Protein AF-A0A821QH11-F1 (afdb_monomer)

Secondary structure (DSSP, 8-state):
-----TTHHHHHHHHHHHHHHT--SHHHHHHHHHHHHHHHHHTTSS-SHHHHHHHHHHHHHHHTSSHHHHHHHHHSTTSHHHHH-

pLDDT: mean 85.01, std 10.45, range [51.16, 95.12]

Structure (mmCIF, N/CA/C/O backbone):
data_AF-A0A821QH11-F1
#
_entry.id   AF-A0A821QH11-F1
#
loop_
_atom_site.group_PDB
_atom_site.id
_atom_site.type_symbol
_atom_site.label_atom_id
_atom_site.label_alt_id
_atom_site.label_comp_id
_atom_site.label_asym_id
_atom_site.label_entity_id
_atom_site.label_seq_id
_atom_site.pdbx_PDB_ins_code
_atom_site.Cartn_x
_atom_site.Cartn_y
_atom_site.Cartn_z
_atom_site.occupancy
_atom_site.B_iso_or_equiv
_atom_site.auth_seq_id
_atom_site.auth_comp_id
_atom_site.auth_asym_id
_atom_site.auth_atom_id
_atom_site.pdbx_PDB_model_num
ATOM 1 N N . GLN A 1 1 ? -21.633 -0.359 -4.713 1.00 64.19 1 GLN A N 1
ATOM 2 C CA . GLN A 1 1 ? -20.631 -1.443 -4.820 1.00 64.19 1 GLN A CA 1
ATOM 3 C C . GLN A 1 1 ? -20.970 -2.248 -6.064 1.00 64.19 1 GLN A C 1
ATOM 5 O O . GLN A 1 1 ? -22.147 -2.518 -6.264 1.00 64.19 1 GLN A O 1
ATOM 10 N N . TYR A 1 2 ? -19.988 -2.556 -6.911 1.00 79.62 2 TYR A N 1
ATOM 11 C CA . TYR A 1 2 ? -20.178 -3.392 -8.104 1.00 79.62 2 TYR A CA 1
ATOM 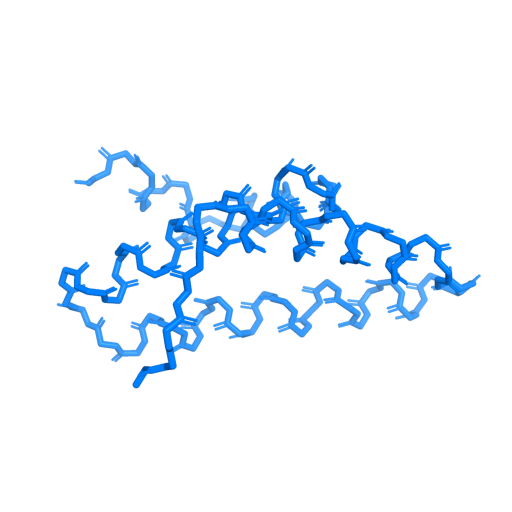12 C C . TYR A 1 2 ? -20.100 -4.882 -7.731 1.00 79.62 2 TYR A C 1
ATOM 14 O O . TYR A 1 2 ? -19.486 -5.199 -6.710 1.00 79.62 2 TYR A O 1
ATOM 22 N N . PRO A 1 3 ? -20.710 -5.796 -8.509 1.00 84.56 3 PRO A N 1
ATOM 23 C CA . PRO A 1 3 ? -20.617 -7.227 -8.241 1.00 84.56 3 PRO A CA 1
ATOM 24 C C . PRO A 1 3 ? -19.159 -7.695 -8.331 1.00 84.56 3 PRO A C 1
ATOM 26 O O . PRO A 1 3 ? -18.492 -7.503 -9.346 1.00 84.56 3 PRO A O 1
ATOM 29 N N . LEU A 1 4 ? -18.671 -8.303 -7.250 1.00 87.56 4 LEU A N 1
ATOM 30 C CA . LEU A 1 4 ? -17.336 -8.889 -7.156 1.00 87.56 4 LEU A CA 1
ATOM 31 C C . LEU A 1 4 ? -17.454 -10.412 -7.179 1.00 87.56 4 LEU A C 1
ATOM 33 O O . LEU A 1 4 ? -18.396 -10.978 -6.626 1.00 87.56 4 LEU A O 1
ATOM 37 N N . THR A 1 5 ? -16.477 -11.070 -7.792 1.00 92.38 5 THR A N 1
ATOM 38 C CA . THR A 1 5 ? -16.343 -12.530 -7.738 1.00 92.38 5 THR A CA 1
ATOM 39 C C . THR A 1 5 ? -15.319 -12.916 -6.679 1.00 92.38 5 THR A C 1
ATOM 41 O O . THR A 1 5 ? -14.485 -12.099 -6.282 1.00 92.38 5 THR A O 1
ATOM 44 N N . GLU A 1 6 ? -15.322 -14.180 -6.264 1.00 87.00 6 GLU A N 1
ATOM 45 C CA . GLU A 1 6 ? -14.330 -14.720 -5.326 1.00 87.00 6 GLU A CA 1
ATOM 46 C C . GLU A 1 6 ? -12.883 -14.483 -5.801 1.00 87.00 6 GLU A C 1
ATOM 48 O O . GLU A 1 6 ? -12.010 -14.106 -5.022 1.00 87.00 6 GLU A O 1
ATOM 53 N N . LYS A 1 7 ? -12.643 -14.591 -7.114 1.00 90.19 7 LYS A N 1
ATOM 54 C CA . LYS A 1 7 ? -11.314 -14.430 -7.725 1.00 90.19 7 LYS A CA 1
ATOM 55 C C . LYS A 1 7 ? -10.879 -12.977 -7.897 1.00 90.19 7 LYS A C 1
ATOM 57 O O . LYS A 1 7 ? -9.708 -12.721 -8.169 1.00 90.19 7 LYS A O 1
ATOM 62 N N . THR A 1 8 ? -11.784 -12.011 -7.731 1.00 91.75 8 THR A N 1
ATOM 63 C CA . THR A 1 8 ? -11.477 -10.597 -7.983 1.00 91.75 8 THR A CA 1
ATOM 64 C C . THR A 1 8 ? -10.335 -10.100 -7.092 1.00 91.75 8 THR A C 1
ATOM 66 O O . THR A 1 8 ? -9.456 -9.398 -7.581 1.00 91.75 8 THR A O 1
ATOM 69 N N . LYS A 1 9 ? -10.281 -10.522 -5.820 1.00 88.88 9 LYS A N 1
ATOM 70 C CA . LYS A 1 9 ? -9.190 -10.142 -4.903 1.00 88.88 9 LYS A CA 1
ATOM 71 C C . LYS A 1 9 ? -7.829 -10.670 -5.363 1.00 88.88 9 LYS A C 1
ATOM 73 O O . LYS A 1 9 ? -6.854 -9.927 -5.329 1.00 88.88 9 LYS A O 1
ATOM 78 N N . MET A 1 10 ? -7.779 -11.919 -5.829 1.00 92.62 10 MET A N 1
ATOM 79 C CA . MET A 1 10 ? -6.553 -12.539 -6.342 1.00 92.62 10 MET A CA 1
ATOM 80 C C . MET A 1 10 ? -6.052 -11.819 -7.596 1.00 92.62 10 MET A C 1
ATOM 82 O O . MET A 1 10 ? -4.871 -11.495 -7.681 1.00 92.62 10 MET A O 1
ATOM 86 N N . HIS A 1 11 ? -6.944 -11.525 -8.548 1.00 94.62 11 HIS A N 1
ATOM 87 C CA . HIS A 1 11 ? -6.569 -10.779 -9.750 1.00 94.62 11 HIS A CA 1
ATOM 88 C C . HIS A 1 11 ? -6.017 -9.396 -9.401 1.00 94.62 11 HIS A C 1
ATOM 90 O O . HIS A 1 11 ? -4.945 -9.048 -9.879 1.00 94.62 11 HIS A O 1
ATOM 96 N N . ILE A 1 12 ? -6.690 -8.648 -8.517 1.00 93.44 12 ILE A N 1
ATOM 97 C CA . ILE A 1 12 ? -6.215 -7.330 -8.070 1.00 93.44 12 ILE A CA 1
ATOM 98 C C . ILE A 1 12 ? -4.831 -7.445 -7.424 1.00 93.44 12 ILE A C 1
ATOM 100 O O . ILE A 1 12 ? -3.944 -6.669 -7.755 1.00 93.44 12 ILE A O 1
ATOM 104 N N . SER A 1 13 ? -4.630 -8.425 -6.541 1.00 92.44 13 SER A N 1
ATOM 105 C CA . SER A 1 13 ? -3.349 -8.641 -5.863 1.00 92.44 13 SER A CA 1
ATOM 106 C C . SER A 1 13 ? -2.206 -8.897 -6.855 1.00 92.44 13 SER A C 1
ATOM 108 O O . SER A 1 13 ? -1.169 -8.235 -6.799 1.00 92.44 13 SER A O 1
ATOM 110 N N . CYS A 1 14 ? -2.428 -9.785 -7.829 1.00 93.56 14 CYS A N 1
ATOM 111 C CA . CYS A 1 14 ? -1.456 -10.082 -8.880 1.00 93.56 14 CYS A CA 1
ATOM 112 C C . CYS A 1 14 ? -1.180 -8.857 -9.767 1.00 93.56 14 CYS A C 1
ATOM 114 O O . CYS A 1 14 ? -0.024 -8.533 -10.024 1.00 93.56 14 CYS A O 1
ATOM 116 N N . THR A 1 15 ? -2.222 -8.126 -10.176 1.00 94.19 15 THR A N 1
ATOM 117 C CA . THR A 1 15 ? -2.073 -6.899 -10.971 1.00 94.19 15 THR A CA 1
ATOM 118 C C . THR A 1 15 ? -1.279 -5.828 -10.226 1.00 94.19 15 THR A C 1
ATOM 120 O O . THR A 1 15 ? -0.373 -5.245 -10.810 1.00 94.19 15 THR A O 1
ATOM 123 N N . LEU A 1 16 ? -1.567 -5.586 -8.944 1.00 93.75 16 LEU A N 1
ATOM 124 C CA . LEU A 1 16 ? -0.833 -4.603 -8.140 1.00 93.75 16 LEU A CA 1
ATOM 125 C C . LEU A 1 16 ? 0.642 -4.982 -7.965 1.00 93.75 16 LEU A C 1
ATOM 127 O O . LEU A 1 16 ? 1.495 -4.101 -7.975 1.00 93.75 16 LEU A O 1
ATOM 131 N N . SER A 1 17 ? 0.952 -6.277 -7.854 1.00 93.56 17 SER A N 1
ATOM 132 C CA . SER A 1 17 ? 2.339 -6.755 -7.813 1.00 93.56 17 SER A CA 1
ATOM 133 C C . SER A 1 17 ? 3.086 -6.447 -9.115 1.00 93.56 17 SER A C 1
ATOM 135 O O . SER A 1 17 ? 4.203 -5.938 -9.069 1.00 93.56 17 SER A O 1
ATOM 137 N N . VAL A 1 18 ? 2.456 -6.680 -10.273 1.00 93.81 18 VAL A N 1
ATOM 138 C CA . VAL A 1 18 ? 3.051 -6.344 -11.579 1.00 93.81 18 VAL A CA 1
ATOM 139 C C . VAL A 1 18 ? 3.246 -4.835 -11.722 1.00 93.81 18 VAL A C 1
ATOM 141 O O . VAL A 1 18 ? 4.337 -4.404 -12.074 1.00 93.81 18 VAL A O 1
ATOM 144 N N . VAL A 1 19 ? 2.235 -4.031 -11.371 1.00 94.31 19 VAL A N 1
ATOM 145 C CA . VAL A 1 19 ? 2.336 -2.561 -11.402 1.00 94.31 19 VAL A CA 1
ATOM 146 C C . VAL A 1 19 ? 3.502 -2.074 -10.548 1.00 94.31 19 VAL A C 1
ATOM 148 O O . VAL A 1 19 ? 4.264 -1.233 -11.009 1.00 94.31 19 VAL A O 1
ATOM 151 N N . PHE A 1 20 ? 3.669 -2.613 -9.337 1.00 92.25 20 PHE A N 1
ATOM 152 C CA . PHE A 1 20 ? 4.781 -2.249 -8.460 1.00 92.25 20 PHE A CA 1
ATOM 153 C C . PHE A 1 20 ? 6.147 -2.651 -9.040 1.00 92.25 20 PHE A C 1
ATOM 155 O O . PHE A 1 20 ? 7.102 -1.878 -8.963 1.00 92.25 20 PHE A O 1
ATOM 162 N 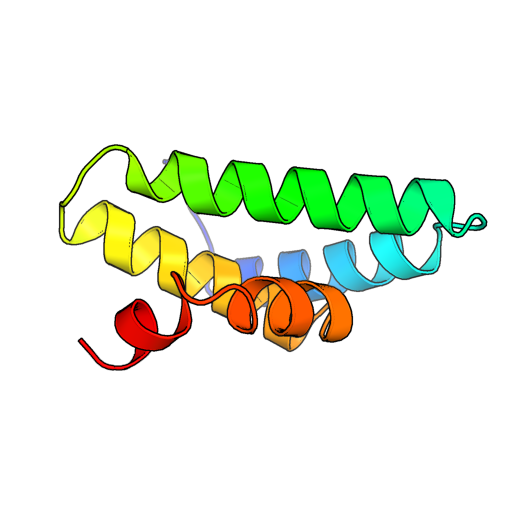N . HIS A 1 21 ? 6.251 -3.839 -9.642 1.00 91.38 21 HIS A N 1
ATOM 163 C CA . HIS A 1 21 ? 7.491 -4.308 -10.269 1.00 91.38 21 HIS A CA 1
ATOM 164 C C . HIS A 1 21 ? 7.888 -3.498 -11.508 1.00 91.38 21 HIS A C 1
ATOM 166 O O . HIS A 1 21 ? 9.081 -3.288 -11.727 1.00 91.38 21 HIS A O 1
ATOM 172 N N . ASP A 1 22 ? 6.915 -3.002 -12.271 1.00 95.12 22 ASP A N 1
ATOM 173 C CA . ASP A 1 22 ? 7.152 -2.159 -13.448 1.00 95.12 22 ASP A CA 1
ATOM 174 C C . ASP A 1 22 ? 7.611 -0.731 -13.082 1.00 95.12 22 ASP A C 1
ATOM 176 O O . ASP A 1 22 ? 7.990 0.051 -13.957 1.00 95.12 22 ASP A O 1
ATOM 180 N N . LEU A 1 23 ? 7.633 -0.366 -11.794 1.00 94.12 23 LEU A N 1
ATOM 181 C CA . LEU A 1 23 ? 8.200 0.903 -11.337 1.00 94.12 23 LEU A CA 1
ATOM 182 C C . LEU A 1 23 ? 9.733 0.848 -11.378 1.00 94.12 23 LEU A C 1
ATOM 184 O O . LEU A 1 23 ? 10.378 0.102 -10.634 1.00 94.12 23 LEU A O 1
ATOM 188 N N . TYR A 1 24 ? 10.322 1.686 -12.233 1.00 89.94 24 TYR A N 1
ATOM 189 C CA . TYR A 1 24 ? 11.765 1.699 -12.492 1.00 89.94 24 TYR A CA 1
ATOM 190 C C . TYR A 1 24 ? 12.588 2.569 -11.534 1.00 89.94 24 TYR A C 1
ATOM 192 O O . TYR A 1 24 ? 13.794 2.359 -11.427 1.00 89.94 24 TYR A O 1
ATOM 200 N N . SER A 1 25 ? 11.979 3.549 -10.859 1.00 93.88 25 SER A N 1
ATOM 201 C CA . SER A 1 25 ? 12.689 4.461 -9.955 1.00 93.88 25 SER A CA 1
ATOM 202 C C . SER A 1 25 ? 12.275 4.260 -8.503 1.00 93.88 25 SER A C 1
ATOM 204 O O . SER A 1 25 ? 11.110 3.991 -8.203 1.00 93.88 25 SER A O 1
ATOM 206 N N . ASP A 1 26 ? 13.225 4.456 -7.588 1.00 91.75 26 ASP A N 1
ATOM 207 C CA . ASP A 1 26 ? 12.950 4.396 -6.150 1.00 91.75 26 ASP A CA 1
ATOM 208 C C . ASP A 1 26 ? 11.923 5.455 -5.737 1.00 91.75 26 ASP A C 1
ATOM 210 O O . ASP A 1 26 ? 11.033 5.167 -4.943 1.00 91.75 26 ASP A O 1
ATOM 214 N N . LYS A 1 27 ? 11.963 6.636 -6.372 1.00 93.94 27 LYS A N 1
ATOM 215 C CA . LYS A 1 27 ? 10.956 7.687 -6.183 1.00 93.94 27 LYS 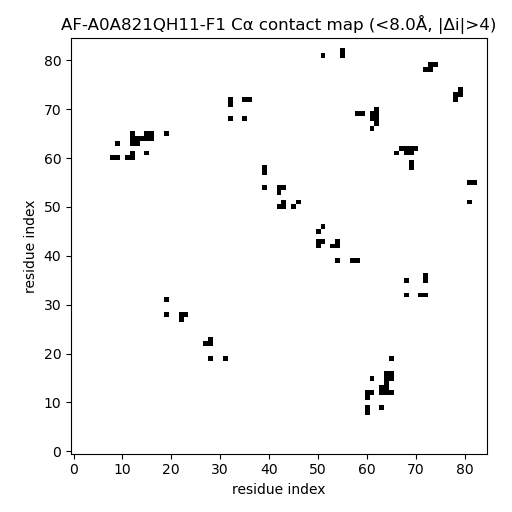A CA 1
ATOM 216 C C . LYS A 1 27 ? 9.549 7.207 -6.549 1.00 93.94 27 LYS A C 1
ATOM 218 O O . LYS A 1 27 ? 8.618 7.457 -5.796 1.00 93.94 27 LYS A O 1
ATOM 223 N N . ALA A 1 28 ? 9.390 6.499 -7.670 1.00 93.44 28 ALA A N 1
ATOM 224 C CA . ALA A 1 28 ? 8.085 5.992 -8.087 1.00 93.44 28 ALA A CA 1
ATOM 225 C C . ALA A 1 28 ? 7.563 4.897 -7.143 1.00 93.44 28 ALA A C 1
ATOM 227 O O . ALA A 1 28 ? 6.367 4.849 -6.866 1.00 93.44 28 ALA A O 1
ATOM 228 N N . ARG A 1 29 ? 8.449 4.039 -6.616 1.00 92.38 29 ARG A N 1
ATOM 229 C CA . ARG A 1 29 ? 8.083 3.039 -5.596 1.00 92.38 29 ARG A CA 1
ATOM 230 C C . ARG A 1 29 ? 7.681 3.688 -4.278 1.00 92.38 29 ARG A C 1
ATOM 232 O O . ARG A 1 29 ? 6.725 3.242 -3.652 1.00 92.38 29 ARG A O 1
ATOM 239 N N . GLU A 1 30 ? 8.389 4.736 -3.873 1.00 92.19 30 GLU A N 1
ATOM 240 C CA . GLU A 1 30 ? 8.034 5.545 -2.709 1.00 92.19 30 GLU A CA 1
ATOM 241 C C . GLU A 1 30 ? 6.658 6.197 -2.892 1.00 92.19 30 GLU A C 1
ATOM 243 O O . GLU A 1 30 ? 5.810 6.067 -2.015 1.00 92.19 30 GLU A O 1
ATOM 248 N N . ASP A 1 31 ? 6.398 6.807 -4.052 1.00 93.06 31 ASP A N 1
ATOM 249 C CA . ASP A 1 31 ? 5.094 7.401 -4.369 1.00 93.06 31 ASP A CA 1
ATOM 250 C C . ASP A 1 31 ? 3.974 6.358 -4.331 1.00 93.06 31 ASP A C 1
ATOM 252 O O . ASP A 1 31 ? 2.954 6.574 -3.685 1.00 93.06 31 ASP A O 1
ATOM 256 N N . PHE A 1 32 ? 4.184 5.183 -4.930 1.00 93.75 32 PHE A N 1
ATOM 257 C CA . PHE A 1 32 ? 3.219 4.085 -4.859 1.00 93.75 32 PHE A CA 1
ATOM 258 C C . PHE A 1 32 ? 2.921 3.658 -3.415 1.00 93.75 32 PHE A C 1
ATOM 260 O O . PHE A 1 32 ? 1.760 3.446 -3.053 1.00 93.75 32 PHE A O 1
ATOM 267 N N . ASN A 1 33 ? 3.958 3.535 -2.582 1.00 90.69 33 ASN A N 1
ATOM 268 C CA . ASN A 1 33 ? 3.804 3.168 -1.177 1.00 90.69 33 ASN A CA 1
ATOM 269 C C . ASN A 1 33 ? 3.033 4.240 -0.394 1.00 90.69 33 ASN A C 1
ATOM 271 O O . ASN A 1 33 ? 2.146 3.892 0.387 1.00 90.69 33 ASN A O 1
ATOM 275 N N . ASN A 1 34 ? 3.337 5.518 -0.629 1.00 90.44 34 ASN A N 1
ATOM 276 C CA . ASN A 1 34 ? 2.671 6.645 0.020 1.00 90.44 34 ASN A CA 1
ATOM 277 C C . ASN A 1 34 ? 1.190 6.720 -0.371 1.00 90.44 34 ASN A C 1
ATOM 279 O O . ASN A 1 34 ? 0.337 6.763 0.510 1.00 90.44 34 ASN A O 1
ATOM 283 N N . GLU A 1 35 ? 0.868 6.618 -1.662 1.00 92.56 35 GLU A N 1
ATOM 284 C CA . GLU A 1 35 ? -0.516 6.606 -2.160 1.00 92.56 35 GLU A CA 1
ATOM 285 C C . GLU A 1 35 ? -1.327 5.439 -1.569 1.00 92.56 35 GLU A C 1
ATOM 287 O O . GLU A 1 35 ? -2.467 5.604 -1.126 1.00 92.56 35 GLU A O 1
ATOM 292 N N . CYS A 1 36 ? -0.730 4.243 -1.486 1.00 91.44 36 CYS A N 1
ATOM 293 C CA . CYS A 1 36 ? -1.374 3.094 -0.845 1.00 91.44 36 CYS A CA 1
ATOM 294 C C . CYS A 1 36 ? -1.623 3.334 0.653 1.00 91.44 36 CYS A C 1
ATOM 296 O O . CYS A 1 36 ? -2.680 2.958 1.171 1.00 91.44 36 CYS A O 1
ATOM 298 N N . ALA A 1 37 ? -0.662 3.944 1.353 1.00 87.38 37 ALA A N 1
ATOM 299 C CA . ALA A 1 37 ? -0.782 4.265 2.770 1.00 87.38 37 ALA A CA 1
ATOM 300 C C . ALA A 1 37 ? -1.887 5.302 3.018 1.00 87.38 37 ALA A C 1
ATOM 302 O O . ALA A 1 37 ? -2.752 5.082 3.869 1.00 87.38 37 ALA A O 1
ATOM 303 N N . GLU A 1 38 ? -1.905 6.389 2.244 1.00 88.50 38 GLU A N 1
ATOM 304 C CA . GLU A 1 38 ? -2.922 7.440 2.324 1.00 88.50 38 GLU A CA 1
ATOM 305 C C . GLU A 1 38 ? -4.321 6.889 2.052 1.00 88.50 38 GLU A C 1
ATOM 307 O O . GLU A 1 38 ? -5.245 7.143 2.827 1.00 88.50 38 GLU A O 1
ATOM 312 N N . PHE A 1 39 ? -4.479 6.045 1.027 1.00 89.88 39 PHE A N 1
ATOM 313 C CA . PHE A 1 39 ? -5.755 5.396 0.735 1.00 89.88 39 PHE A CA 1
ATOM 314 C C . PHE A 1 39 ? -6.248 4.527 1.901 1.00 89.88 39 PHE A C 1
ATOM 316 O O . PHE A 1 39 ? -7.421 4.582 2.278 1.00 89.88 39 PHE A O 1
ATOM 323 N N . ILE A 1 40 ? -5.361 3.732 2.506 1.00 87.06 40 ILE A N 1
ATOM 324 C CA . ILE A 1 40 ? -5.702 2.874 3.649 1.00 87.06 40 ILE A CA 1
ATOM 325 C C . ILE A 1 40 ? -6.0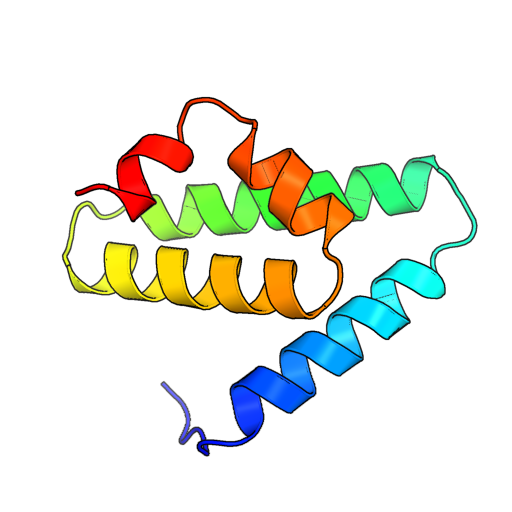71 3.697 4.889 1.00 87.06 40 ILE A C 1
ATOM 327 O O . ILE A 1 40 ? -6.966 3.307 5.645 1.00 87.06 40 ILE A O 1
ATOM 331 N N . ILE A 1 41 ? -5.415 4.837 5.102 1.00 83.44 41 ILE A N 1
ATOM 332 C CA . ILE A 1 41 ? -5.764 5.779 6.169 1.00 83.44 41 ILE A CA 1
ATOM 333 C C . ILE A 1 41 ? -7.134 6.414 5.892 1.00 83.44 41 ILE A C 1
ATOM 335 O O . ILE A 1 41 ? -7.971 6.445 6.792 1.00 83.44 41 ILE A O 1
ATOM 339 N N . ALA A 1 42 ? -7.407 6.830 4.654 1.00 85.12 42 ALA A N 1
ATOM 340 C CA . ALA A 1 42 ? -8.684 7.421 4.249 1.00 85.12 42 ALA A CA 1
ATOM 341 C C . ALA A 1 42 ? -9.861 6.434 4.358 1.00 85.12 42 ALA A C 1
ATOM 343 O O . ALA A 1 42 ? -10.968 6.809 4.746 1.00 85.12 42 ALA A O 1
ATOM 344 N N . LEU A 1 43 ? -9.634 5.135 4.118 1.00 83.06 43 LEU A N 1
ATOM 345 C CA . LEU A 1 43 ? -10.640 4.094 4.379 1.00 83.06 43 LEU A CA 1
ATOM 346 C C . LEU A 1 43 ? -11.091 4.051 5.844 1.00 83.06 43 LEU A C 1
ATOM 348 O O . LEU A 1 43 ? -12.145 3.490 6.135 1.00 83.06 43 LEU A O 1
ATOM 352 N N . ARG A 1 44 ? -10.310 4.639 6.753 1.00 72.88 44 ARG A N 1
ATOM 353 C CA . ARG A 1 44 ? -10.560 4.685 8.191 1.00 72.88 44 ARG A CA 1
ATOM 354 C C . ARG A 1 44 ? -11.296 5.933 8.674 1.00 72.88 44 ARG A C 1
ATOM 356 O O . ARG A 1 44 ? -11.538 6.043 9.870 1.00 72.88 44 ARG A O 1
ATOM 363 N N . GLU A 1 45 ? -11.690 6.844 7.783 1.00 69.44 45 GLU A N 1
ATOM 364 C CA . GLU A 1 45 ? -12.408 8.079 8.148 1.00 69.44 45 GLU A CA 1
ATOM 365 C C . GLU A 1 45 ? -13.723 7.835 8.912 1.00 69.44 45 GLU A C 1
ATOM 367 O O . GLU A 1 45 ? -14.235 8.739 9.572 1.00 69.44 45 GLU A O 1
ATOM 372 N N . ARG A 1 46 ? -14.281 6.619 8.848 1.00 69.94 46 ARG A N 1
ATOM 373 C CA . ARG A 1 46 ? -15.434 6.203 9.652 1.00 69.94 46 ARG A CA 1
ATOM 374 C C . ARG A 1 46 ? -15.038 5.023 10.535 1.00 69.94 46 ARG A C 1
ATOM 376 O O . ARG A 1 46 ? -14.648 3.977 10.027 1.00 69.94 46 ARG A O 1
ATOM 383 N N . ASP A 1 47 ? -15.187 5.171 11.849 1.00 71.38 47 ASP A N 1
ATOM 384 C CA . ASP A 1 47 ? -15.004 4.080 12.816 1.00 71.38 47 ASP A CA 1
ATOM 385 C C . ASP A 1 47 ? -16.223 3.135 12.825 1.00 71.38 47 ASP A C 1
ATOM 387 O O . ASP A 1 47 ? -16.955 3.007 13.805 1.00 71.38 47 ASP A O 1
ATOM 391 N N . ASP A 1 48 ? -16.510 2.511 11.679 1.00 82.88 48 ASP A N 1
ATOM 392 C CA . ASP A 1 48 ? -17.547 1.491 11.550 1.00 82.88 48 ASP A CA 1
ATOM 393 C C . ASP A 1 48 ? -16.963 0.122 11.166 1.00 82.88 48 ASP A C 1
ATOM 395 O O . ASP A 1 48 ? -15.853 -0.023 10.645 1.00 82.88 48 ASP A O 1
ATOM 399 N N . VAL A 1 49 ? -17.724 -0.939 11.450 1.00 84.38 49 VAL A N 1
ATOM 400 C CA . VAL A 1 49 ? -17.313 -2.328 11.161 1.00 84.38 49 VAL A CA 1
ATOM 401 C C . VAL A 1 49 ? -17.023 -2.518 9.668 1.00 84.38 49 VAL A C 1
ATOM 403 O O . VAL A 1 49 ? -16.118 -3.261 9.298 1.00 84.38 49 VAL A O 1
ATOM 406 N N . GLN A 1 50 ? -17.763 -1.830 8.796 1.00 85.06 50 GLN A N 1
ATOM 407 C CA . GLN A 1 50 ? -17.589 -1.942 7.350 1.00 85.06 50 GLN A CA 1
ATOM 408 C C . GLN A 1 50 ? -16.266 -1.333 6.880 1.00 85.06 50 GLN A C 1
ATOM 410 O O . GLN A 1 50 ? -15.590 -1.941 6.049 1.00 85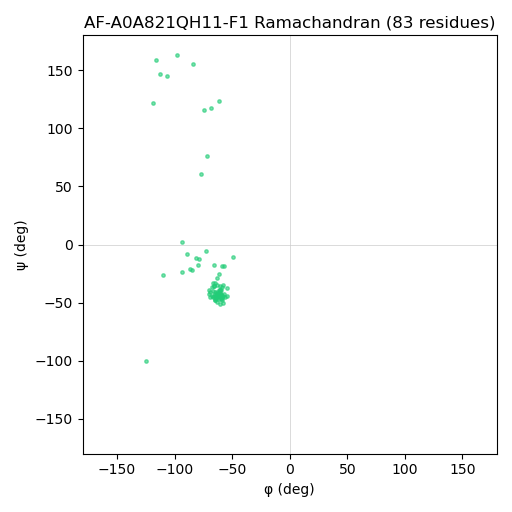.06 50 GLN A O 1
ATOM 415 N N . SER A 1 51 ? -15.869 -0.183 7.424 1.00 84.19 51 SER A N 1
ATOM 416 C CA . SER A 1 51 ? -14.562 0.422 7.161 1.00 84.19 51 SER A CA 1
ATOM 417 C C . SER A 1 51 ? -13.436 -0.475 7.658 1.00 84.19 51 SER A C 1
ATOM 419 O O . SER A 1 51 ? -12.521 -0.758 6.891 1.00 84.19 51 SER A O 1
ATOM 421 N N . ARG A 1 52 ? -13.554 -1.065 8.858 1.00 84.00 52 ARG A N 1
ATOM 422 C CA . ARG A 1 52 ? -12.571 -2.045 9.364 1.00 84.00 52 ARG A CA 1
ATOM 423 C C . ARG A 1 52 ? -12.405 -3.250 8.438 1.00 84.00 52 ARG A C 1
ATOM 425 O O . ARG A 1 52 ? -11.287 -3.566 8.036 1.00 84.00 52 ARG A O 1
ATOM 432 N N . VAL A 1 53 ? -13.506 -3.881 8.025 1.00 87.75 53 VAL A N 1
ATOM 433 C CA . VAL A 1 53 ? -13.472 -5.027 7.096 1.00 87.75 53 VAL A CA 1
ATOM 434 C C . VAL A 1 53 ? -12.852 -4.641 5.749 1.00 87.75 53 VAL A C 1
ATOM 436 O O . VAL A 1 53 ? -12.082 -5.417 5.178 1.00 87.75 53 VAL A O 1
ATOM 439 N N . ARG A 1 54 ? -13.148 -3.442 5.232 1.00 87.81 54 ARG A N 1
ATOM 440 C CA . ARG A 1 54 ? -12.545 -2.935 3.988 1.00 87.81 54 ARG A CA 1
ATOM 441 C C . ARG A 1 54 ? -11.049 -2.705 4.138 1.00 87.81 54 ARG A C 1
ATOM 443 O O . ARG A 1 54 ? -10.303 -3.136 3.261 1.00 87.81 54 ARG A O 1
ATOM 450 N N . THR A 1 55 ? -10.612 -2.098 5.235 1.00 87.94 55 THR A N 1
ATOM 451 C CA . THR A 1 55 ? -9.196 -1.862 5.531 1.00 87.94 55 THR A CA 1
ATOM 452 C C . THR A 1 55 ? -8.433 -3.179 5.625 1.00 87.94 55 THR A C 1
ATOM 454 O O . THR A 1 55 ? -7.468 -3.369 4.888 1.00 87.94 55 THR A O 1
ATOM 457 N N . ILE A 1 56 ? -8.918 -4.139 6.422 1.00 88.56 56 ILE A N 1
ATOM 458 C CA . ILE A 1 56 ? -8.300 -5.470 6.554 1.00 88.56 56 ILE A CA 1
ATOM 459 C C . ILE A 1 56 ? -8.255 -6.183 5.201 1.00 88.56 56 ILE A C 1
ATOM 461 O O . ILE A 1 56 ? -7.224 -6.738 4.819 1.00 88.56 56 ILE A O 1
ATOM 465 N N . SER A 1 57 ? -9.356 -6.159 4.443 1.00 89.81 57 SER A N 1
ATOM 466 C CA . SER A 1 57 ? -9.401 -6.818 3.137 1.00 89.81 57 SER A CA 1
ATOM 467 C C . SER A 1 57 ? -8.459 -6.168 2.125 1.00 89.81 57 SER A C 1
ATOM 469 O O . SER A 1 57 ? -7.913 -6.883 1.289 1.00 89.81 57 SER A O 1
ATOM 471 N N . THR A 1 58 ? -8.292 -4.847 2.161 1.00 90.56 58 THR A N 1
ATOM 472 C CA . THR A 1 58 ? -7.382 -4.110 1.269 1.00 90.56 58 THR A CA 1
ATOM 473 C C . THR A 1 58 ? -5.934 -4.427 1.621 1.00 90.56 58 THR A C 1
ATOM 475 O O . THR A 1 58 ? -5.145 -4.782 0.750 1.00 90.56 58 THR A O 1
ATOM 478 N N . LEU A 1 59 ? -5.610 -4.415 2.913 1.00 90.06 59 LEU A N 1
ATOM 479 C CA . LEU A 1 59 ? -4.284 -4.761 3.409 1.00 90.06 59 LEU A CA 1
ATOM 480 C C . LEU A 1 59 ? -3.907 -6.211 3.084 1.00 90.06 59 LEU A C 1
ATOM 482 O O . LEU A 1 59 ? -2.808 -6.478 2.609 1.00 90.06 59 LEU A O 1
ATOM 486 N N . SER A 1 60 ? -4.853 -7.141 3.235 1.00 90.69 60 SER A N 1
ATOM 487 C CA . SER A 1 60 ? -4.664 -8.546 2.854 1.00 90.69 60 SER A CA 1
ATOM 488 C C . SER A 1 60 ? -4.326 -8.704 1.369 1.00 90.69 60 SER A C 1
ATOM 490 O O . SER A 1 60 ? -3.550 -9.583 1.009 1.00 90.69 60 SER A O 1
ATOM 492 N N . VAL A 1 61 ? -4.909 -7.879 0.492 1.00 92.56 61 VAL A N 1
ATOM 493 C CA . VAL A 1 61 ? -4.626 -7.903 -0.953 1.00 92.56 61 VAL A CA 1
ATOM 494 C C . VAL A 1 61 ? -3.217 -7.386 -1.252 1.00 92.56 61 VAL A C 1
ATOM 496 O O . VAL A 1 61 ? -2.543 -7.976 -2.096 1.00 92.56 61 VAL A O 1
ATOM 499 N N . LEU A 1 62 ? -2.757 -6.344 -0.548 1.00 92.19 62 LEU A N 1
ATOM 500 C CA . LEU A 1 62 ? -1.383 -5.841 -0.675 1.00 92.19 62 LEU A CA 1
ATOM 501 C C . LEU A 1 62 ? -0.360 -6.879 -0.205 1.00 92.19 62 LEU A C 1
ATOM 503 O O . LEU A 1 62 ? 0.584 -7.174 -0.928 1.00 92.19 62 LEU A O 1
ATOM 507 N N . LEU A 1 63 ? -0.594 -7.508 0.949 1.00 89.88 63 LEU A N 1
ATOM 508 C CA . LEU A 1 63 ? 0.293 -8.547 1.486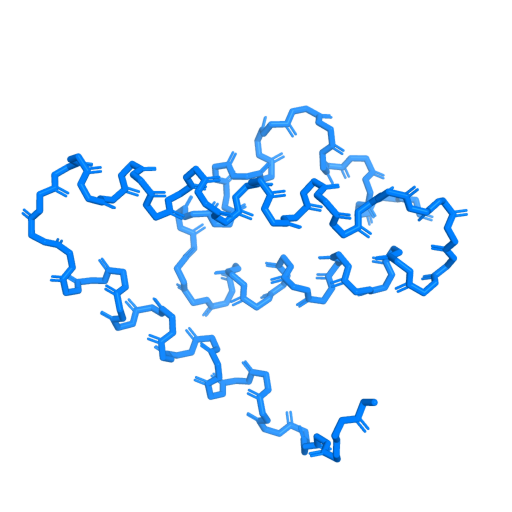 1.00 89.88 63 LEU A CA 1
ATOM 509 C C . LEU A 1 63 ? 0.378 -9.794 0.594 1.00 89.88 63 LEU A C 1
ATOM 511 O O . LEU A 1 63 ? 1.398 -10.470 0.587 1.00 89.88 63 LEU A O 1
ATOM 515 N N . GLN A 1 64 ? -0.669 -10.105 -0.171 1.00 90.88 64 GLN A N 1
ATOM 516 C CA . GLN A 1 64 ? -0.652 -11.216 -1.133 1.00 90.88 64 GLN A CA 1
ATOM 517 C C . GLN A 1 64 ? 0.022 -10.863 -2.474 1.00 90.88 64 GLN A C 1
ATOM 519 O O . GLN A 1 64 ? 0.268 -11.766 -3.271 1.00 90.88 64 GLN A O 1
ATOM 524 N N . GLY A 1 65 ? 0.292 -9.578 -2.735 1.00 88.62 65 GLY A N 1
ATOM 525 C CA . GLY A 1 65 ? 0.815 -9.077 -4.008 1.00 88.62 65 GLY A CA 1
ATOM 526 C C . GLY A 1 65 ? 2.105 -8.285 -3.792 1.00 88.62 65 GLY A C 1
ATOM 527 O O . GLY A 1 65 ? 3.162 -8.898 -3.645 1.00 88.62 65 GLY A O 1
ATOM 528 N N . PRO A 1 66 ? 2.063 -6.939 -3.769 1.00 89.75 66 PRO A N 1
ATOM 529 C CA . PRO A 1 66 ? 3.210 -6.113 -3.390 1.00 89.75 66 PRO A CA 1
ATOM 530 C C . PRO A 1 66 ? 3.471 -6.205 -1.872 1.00 89.75 66 PRO A C 1
ATOM 532 O O . PRO A 1 66 ? 3.129 -5.305 -1.100 1.00 89.75 66 PRO A O 1
ATOM 535 N N . PHE A 1 67 ? 4.066 -7.325 -1.443 1.00 87.81 67 PHE A N 1
ATOM 536 C CA . PHE A 1 67 ? 4.282 -7.658 -0.031 1.00 87.81 67 PHE A CA 1
ATOM 537 C C . PHE A 1 67 ? 5.030 -6.556 0.727 1.00 87.81 67 PHE A C 1
ATOM 539 O O . PHE A 1 67 ? 4.602 -6.173 1.813 1.00 87.81 67 PHE A O 1
ATOM 546 N N . ASP A 1 68 ? 6.093 -6.002 0.138 1.00 86.75 68 ASP A N 1
ATOM 547 C CA . ASP A 1 68 ? 6.906 -4.959 0.771 1.00 86.75 68 ASP A CA 1
ATOM 548 C C . ASP A 1 68 ? 6.096 -3.690 1.060 1.00 86.75 68 ASP A C 1
ATOM 550 O O . ASP A 1 68 ? 6.222 -3.112 2.140 1.00 86.75 68 ASP A O 1
ATOM 554 N N . THR A 1 69 ? 5.197 -3.302 0.149 1.00 88.12 69 THR A N 1
ATOM 555 C CA . THR A 1 69 ? 4.256 -2.193 0.359 1.00 88.12 69 THR A CA 1
ATOM 556 C C . THR A 1 69 ? 3.312 -2.491 1.519 1.00 88.12 69 THR A C 1
ATOM 558 O O . THR A 1 69 ? 3.168 -1.677 2.429 1.00 88.12 69 THR A O 1
ATOM 561 N N . GLY A 1 70 ? 2.688 -3.674 1.525 1.00 88.12 70 GLY A N 1
ATOM 562 C CA . GLY A 1 70 ? 1.785 -4.083 2.605 1.00 88.12 70 GLY A CA 1
ATOM 563 C C . GLY A 1 70 ? 2.484 -4.138 3.967 1.00 88.12 70 GLY A C 1
ATOM 564 O O . GLY A 1 70 ? 1.920 -3.701 4.969 1.00 88.12 70 GLY A O 1
ATOM 565 N N . ASN A 1 71 ? 3.727 -4.620 3.996 1.00 87.56 71 ASN A N 1
ATOM 566 C CA . ASN A 1 71 ? 4.543 -4.719 5.200 1.00 87.56 71 ASN A CA 1
ATOM 567 C C . ASN A 1 71 ? 4.993 -3.340 5.712 1.00 87.56 71 ASN A C 1
ATOM 569 O O . ASN A 1 71 ? 4.906 -3.075 6.910 1.00 87.56 71 ASN A O 1
ATOM 573 N N . ALA A 1 72 ? 5.414 -2.436 4.823 1.00 85.25 72 ALA A N 1
ATOM 574 C CA . ALA A 1 72 ? 5.759 -1.059 5.186 1.00 85.25 72 ALA A CA 1
ATOM 575 C C . ALA A 1 72 ? 4.558 -0.318 5.794 1.00 85.25 72 ALA A C 1
ATOM 577 O O . ALA A 1 72 ? 4.681 0.360 6.815 1.00 85.25 72 ALA A O 1
ATOM 578 N N . ILE A 1 73 ? 3.377 -0.510 5.204 1.00 84.88 73 ILE A N 1
ATOM 579 C CA . ILE A 1 73 ? 2.122 0.065 5.682 1.00 84.88 73 ILE A CA 1
ATOM 580 C C . ILE A 1 73 ? 1.736 -0.529 7.045 1.00 84.88 73 ILE A C 1
ATOM 582 O O . ILE A 1 73 ? 1.421 0.226 7.965 1.00 84.88 73 ILE A O 1
ATOM 586 N N . LEU A 1 74 ? 1.833 -1.851 7.223 1.00 82.19 74 LEU A N 1
ATOM 587 C CA . LEU A 1 74 ? 1.630 -2.507 8.521 1.00 82.19 74 L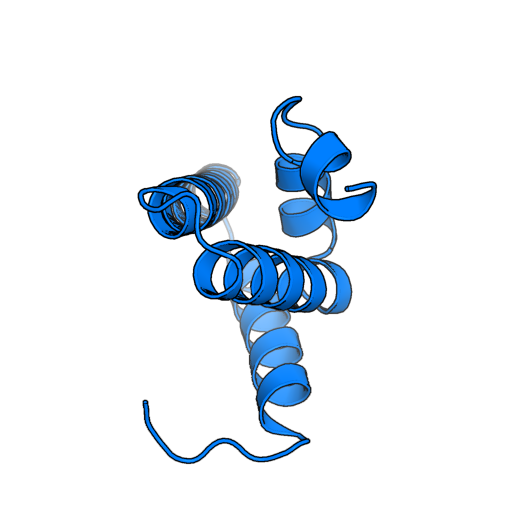EU A CA 1
ATOM 588 C C . LEU A 1 74 ? 2.567 -1.976 9.609 1.00 82.19 74 LEU A C 1
ATOM 590 O O . LEU A 1 74 ? 2.125 -1.763 10.732 1.00 82.19 74 LEU A O 1
ATOM 594 N N . GLY A 1 75 ? 3.844 -1.764 9.281 1.00 75.88 75 GLY A N 1
ATOM 595 C CA . GLY A 1 75 ? 4.858 -1.277 10.218 1.00 75.88 75 GLY A CA 1
ATOM 596 C C . GLY A 1 75 ? 4.617 0.152 10.713 1.00 75.88 75 GLY A C 1
ATOM 597 O O . GLY A 1 75 ? 5.150 0.536 11.757 1.00 75.88 75 GLY A O 1
ATOM 598 N N . SER A 1 76 ? 3.785 0.935 10.019 1.00 70.94 76 SER A N 1
ATOM 599 C CA . SER A 1 76 ? 3.283 2.195 10.560 1.00 70.94 76 SER A CA 1
ATOM 600 C C . SER A 1 76 ? 2.336 1.879 11.727 1.00 70.94 76 SER A C 1
ATOM 602 O O . SER A 1 76 ? 1.317 1.211 11.557 1.00 70.94 76 SER A O 1
ATOM 604 N N . GLN A 1 77 ? 2.698 2.324 12.937 1.00 56.34 77 GLN A N 1
ATOM 605 C CA . GLN A 1 77 ? 2.134 1.929 14.247 1.00 56.34 77 GLN A CA 1
ATOM 606 C C . GLN A 1 77 ? 0.595 1.949 14.371 1.00 56.34 77 GLN A C 1
ATOM 608 O O . GLN A 1 77 ? 0.054 1.412 15.326 1.00 56.34 77 GLN A O 1
ATOM 613 N N . ASN A 1 78 ? -0.127 2.512 13.404 1.00 61.56 78 ASN A N 1
ATOM 614 C CA . ASN A 1 78 ? -1.578 2.631 13.415 1.00 61.56 78 ASN A CA 1
ATOM 615 C C . ASN A 1 78 ? -2.323 1.431 12.795 1.00 61.56 78 ASN A C 1
ATOM 617 O O . ASN A 1 78 ? -3.552 1.432 12.824 1.00 61.56 78 ASN A O 1
ATOM 621 N N . LEU A 1 79 ? -1.665 0.452 12.154 1.00 64.44 79 LEU A N 1
ATOM 622 C CA . LEU A 1 79 ? -2.358 -0.641 11.433 1.00 64.44 79 LEU A CA 1
ATO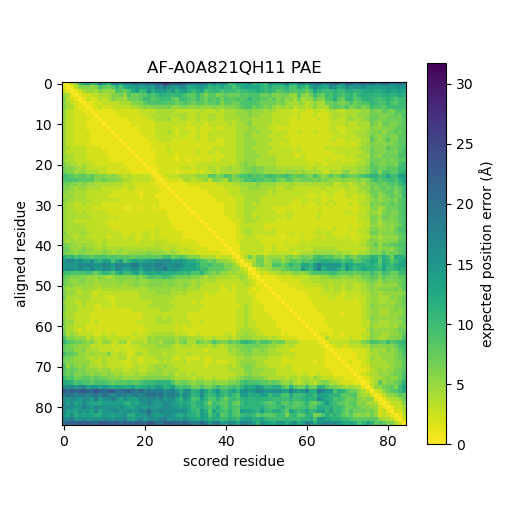M 623 C C . LEU A 1 79 ? -2.253 -2.029 12.064 1.00 64.44 79 LEU A C 1
ATOM 625 O O . LEU A 1 79 ? -3.169 -2.826 11.867 1.00 64.44 79 LEU A O 1
ATOM 629 N N . VAL A 1 80 ? -1.207 -2.312 12.842 1.00 64.19 80 VAL A N 1
ATOM 630 C CA . VAL A 1 80 ? -1.059 -3.605 13.537 1.00 64.19 80 VAL A CA 1
ATOM 631 C C . VAL A 1 80 ? -2.216 -3.848 14.508 1.00 64.19 80 VAL A C 1
ATOM 633 O O . VAL A 1 80 ? -2.807 -4.927 14.502 1.00 64.19 80 VAL A O 1
ATOM 636 N N . ASP A 1 81 ? -2.612 -2.821 15.262 1.00 63.28 81 ASP A N 1
ATOM 637 C CA . ASP A 1 81 ? -3.715 -2.907 16.227 1.00 63.28 81 ASP A CA 1
ATOM 638 C C . ASP A 1 81 ? -5.060 -3.253 15.562 1.00 63.28 81 ASP A C 1
ATOM 640 O O . ASP A 1 81 ? -5.920 -3.875 16.181 1.00 63.28 81 ASP A O 1
ATOM 644 N N . LEU A 1 82 ? -5.226 -2.931 14.273 1.00 63.31 82 LEU A N 1
ATOM 645 C CA . LEU A 1 82 ? -6.454 -3.174 13.512 1.00 63.31 82 LEU A CA 1
ATOM 646 C C . LEU A 1 82 ? -6.601 -4.630 13.033 1.00 63.31 82 LEU A C 1
ATOM 648 O O . LEU A 1 82 ? -7.699 -5.037 12.671 1.00 63.31 82 LEU A O 1
ATOM 652 N N . MET A 1 83 ? -5.522 -5.420 13.014 1.00 61.38 83 MET A N 1
ATOM 653 C CA . MET A 1 83 ? -5.615 -6.863 12.743 1.00 61.38 83 MET A CA 1
ATOM 654 C C . MET A 1 83 ? -5.938 -7.679 13.999 1.00 61.38 83 MET A C 1
ATOM 656 O O . MET A 1 83 ? -6.398 -8.813 13.881 1.00 61.38 83 MET A O 1
ATOM 660 N N . ILE A 1 84 ? -5.653 -7.130 15.181 1.00 62.12 84 ILE A N 1
ATOM 661 C CA . ILE A 1 84 ? -5.769 -7.833 16.465 1.00 62.12 84 ILE A CA 1
ATOM 662 C C . ILE A 1 84 ? -7.140 -7.578 17.126 1.00 62.12 84 ILE A C 1
ATOM 664 O O . ILE A 1 84 ? -7.582 -8.404 17.926 1.00 62.12 84 ILE A O 1
ATOM 668 N N . GLN A 1 85 ? -7.815 -6.471 16.787 1.00 51.16 85 GLN A N 1
ATOM 669 C CA . GLN A 1 85 ? -9.126 -6.056 17.321 1.00 51.16 85 GLN A CA 1
ATOM 670 C C . GLN A 1 85 ? -10.314 -6.452 16.439 1.00 51.16 85 GLN A C 1
ATOM 672 O O . GLN A 1 85 ? -11.374 -6.779 17.023 1.00 51.16 85 GLN A O 1
#

Organism: NCBI:txid392032

Sequence (85 aa):
QYPLTEKTKMHISCTLSVVFHDLYSDKAREDFNNECAEFIIALRERDDVQSRVRTISTLSVLLQGPFDTGNAILGSQNLVDLMIQ

Radius of gyration: 13.09 Å; Cα contacts (8 Å, |Δi|>4): 56; chains: 1; bounding box: 34×23×31 Å

Solvent-accessible surface area (backbone atoms only — not comparable to full-atom values): 4812 Å² total; per-residue (Å²): 135,78,96,76,58,88,61,50,57,58,53,50,13,53,51,49,25,52,57,57,66,70,46,88,44,73,67,54,48,50,50,53,41,48,54,54,42,52,51,52,55,58,47,51,79,49,100,43,74,68,32,52,54,50,39,52,53,51,46,54,30,29,49,72,29,38,34,68,50,30,50,57,48,40,67,40,84,81,42,54,63,66,77,78,108

Foldseek 3Di:
DDDDDPCNLVVLLAVVQVVLVPDPDPVVNVVV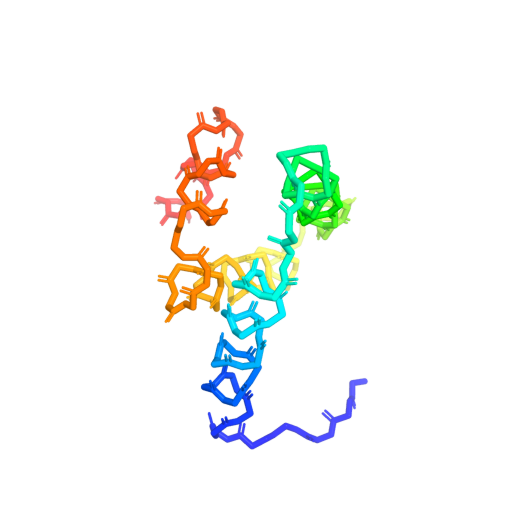LVVLLVVLVVLVPDPDPVSLVVSVSSLVSCCSHVVVSSVVSCPPVPNVVSVVD

Nearest PDB structures (foldseek):
  8brg-assembly1_A  TM=6.126E-01  e=3.241E+00  Kluyveromyces lactis
  3woy-assembly1_A  TM=5.176E-01  e=3.635E+00  Homo sapiens

Mean predicted aligned error: 5.33 Å

InterPro domains:
  IPR011989 Armadillo-like helical [G3DSA:1.25.10.10] (1-85)
  IPR024660 UNC-45/Cro1/She4, central domain [PF11701] (8-83)